Protein AF-K2SAK8-F1 (afdb_monomer_lite)

Secondary structure (DSSP, 8-state):
----TTSPPPPPHHHHHHHHHHHHHHHHTTTS--EEEEE-GGGS-TT--S-EEETTEEEEEHHHHHHHHHHHHHHHHHHTT--SHHHHHHHHHHHHHHHHH-TT-HHHHHHHHHHHHHHHSTT--TT-SS-----GGGGG-PPP--GGG--------

Sequence (157 aa):
MATTKWGPRPLDPKHQLAYAVLNKFFTRHQEDVVEIEVLPPALAPPDGSVTLEDGLCIGVPKRVLAAAFVAACSIFFENRDEPNESSVLAALDATRVILLFDPEHLTAANFRRLQLEEVKFPGQHPYLSSTSTIQISDIVELPKLDHKRFRSVVLHR

Organism: Macrophomina phaseolina (strain MS6) (NCBI:txid1126212)

pLDDT: mean 80.02, std 23.85, range [31.33, 98.62]

Radius of gyration: 20.81 Å; chains: 1; bounding box: 38×68×58 Å

Structure (mmCIF, N/CA/C/O backbone):
data_AF-K2SAK8-F1
#
_entry.id   AF-K2SAK8-F1
#
loop_
_atom_site.group_PDB
_atom_site.id
_atom_site.type_symbol
_atom_site.label_atom_id
_atom_site.label_alt_id
_atom_site.label_comp_id
_atom_site.label_asym_id
_atom_site.label_entity_id
_atom_site.label_seq_id
_atom_site.pdbx_PDB_ins_code
_atom_site.Cartn_x
_atom_site.Cartn_y
_atom_site.Cartn_z
_atom_site.occupancy
_atom_site.B_iso_or_equiv
_atom_site.auth_seq_id
_atom_site.auth_comp_id
_atom_site.auth_asym_id
_atom_site.auth_atom_id
_atom_site.pdbx_PDB_model_num
ATOM 1 N N . MET A 1 1 ? 0.646 35.222 4.116 1.00 40.31 1 MET A N 1
ATOM 2 C CA . MET A 1 1 ? 0.739 33.767 4.364 1.00 40.31 1 MET A CA 1
ATOM 3 C C . MET A 1 1 ? 2.150 33.341 3.995 1.00 40.31 1 MET A C 1
ATOM 5 O O . MET A 1 1 ? 2.548 33.560 2.860 1.00 40.31 1 MET A O 1
ATOM 9 N N . ALA A 1 2 ? 2.950 32.898 4.965 1.00 36.47 2 ALA A N 1
ATOM 10 C CA . ALA A 1 2 ? 4.371 32.625 4.762 1.00 36.47 2 ALA A CA 1
ATOM 11 C C . ALA A 1 2 ? 4.563 31.309 3.994 1.00 36.47 2 ALA A C 1
ATOM 13 O O . ALA A 1 2 ? 4.201 30.245 4.485 1.00 36.47 2 ALA A O 1
ATOM 14 N N . THR A 1 3 ? 5.135 31.379 2.793 1.00 40.94 3 THR A N 1
ATOM 15 C CA . THR A 1 3 ? 5.589 30.207 2.041 1.00 40.94 3 THR A CA 1
ATOM 16 C C . THR A 1 3 ? 6.941 29.780 2.599 1.00 40.94 3 THR A C 1
ATOM 18 O O . THR A 1 3 ? 7.992 30.287 2.198 1.00 40.94 3 THR A O 1
ATOM 21 N N . THR A 1 4 ? 6.946 28.882 3.577 1.00 47.31 4 THR A N 1
ATOM 22 C CA . THR A 1 4 ? 8.180 28.228 4.007 1.00 47.31 4 THR A CA 1
ATOM 23 C C . THR A 1 4 ? 8.756 27.477 2.805 1.00 47.31 4 THR A C 1
ATOM 25 O O . THR A 1 4 ? 8.066 26.673 2.187 1.00 47.31 4 THR A O 1
ATOM 28 N N . LYS A 1 5 ? 10.047 27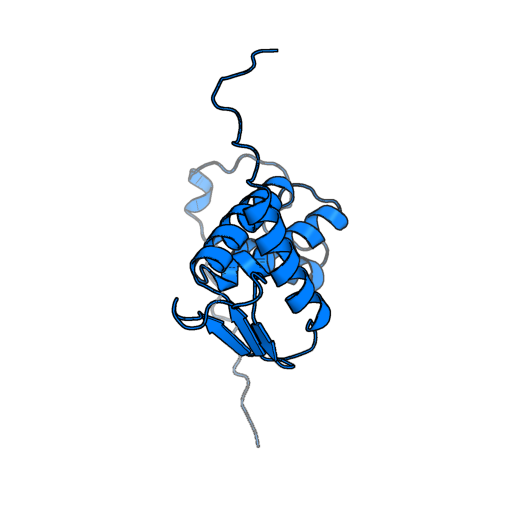.666 2.507 1.00 52.25 5 LYS A N 1
ATOM 29 C CA . LYS A 1 5 ? 10.837 26.874 1.531 1.00 52.25 5 LYS A CA 1
ATOM 30 C C . LYS A 1 5 ? 10.904 25.356 1.835 1.00 52.25 5 LYS A C 1
ATOM 32 O O . LYS A 1 5 ? 11.614 24.621 1.161 1.00 52.25 5 LYS A O 1
ATOM 37 N N . TRP A 1 6 ? 10.182 24.921 2.868 1.00 44.78 6 TRP A N 1
ATOM 38 C CA . TRP A 1 6 ? 10.088 23.580 3.439 1.00 44.78 6 TRP A CA 1
ATOM 39 C C . TRP A 1 6 ? 8.622 23.258 3.780 1.00 44.78 6 TRP A C 1
ATOM 41 O O . TRP A 1 6 ? 8.307 22.872 4.902 1.00 44.78 6 TRP A O 1
ATOM 51 N N . GLY A 1 7 ? 7.701 23.493 2.841 1.00 51.50 7 GLY A N 1
ATOM 52 C CA . GLY A 1 7 ? 6.393 22.833 2.884 1.00 51.50 7 GLY A CA 1
ATOM 53 C C . GLY A 1 7 ? 6.548 21.321 2.655 1.00 51.50 7 GLY A C 1
ATOM 54 O O . GLY A 1 7 ? 7.629 20.891 2.233 1.00 51.50 7 GLY A O 1
ATOM 55 N N . PRO A 1 8 ? 5.511 20.502 2.915 1.00 62.12 8 PRO A N 1
ATOM 56 C CA . PRO A 1 8 ? 5.530 19.096 2.523 1.00 62.12 8 PRO A CA 1
ATOM 57 C C . PRO A 1 8 ? 5.9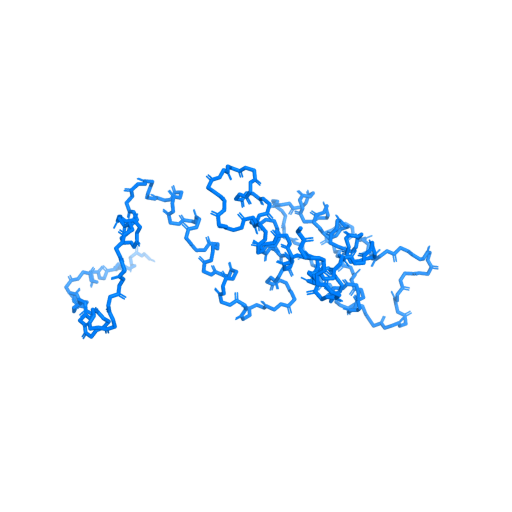37 19.009 1.051 1.00 62.12 8 PRO A C 1
ATOM 59 O O . PRO A 1 8 ? 5.366 19.689 0.194 1.00 62.12 8 PRO A O 1
ATOM 62 N N . ARG A 1 9 ? 7.011 18.260 0.773 1.00 65.75 9 ARG A N 1
ATOM 63 C CA . ARG A 1 9 ? 7.518 18.115 -0.591 1.00 65.75 9 ARG A CA 1
ATOM 64 C C . ARG A 1 9 ? 6.380 17.515 -1.422 1.00 65.75 9 ARG A C 1
ATOM 66 O O . ARG A 1 9 ? 5.896 16.454 -1.031 1.00 65.75 9 ARG A O 1
ATOM 73 N N . PRO A 1 10 ? 5.975 18.148 -2.538 1.00 72.00 10 PRO A N 1
ATOM 74 C CA . PRO A 1 10 ? 4.990 17.553 -3.427 1.00 72.00 10 PRO A CA 1
ATOM 75 C C . PRO A 1 10 ? 5.428 16.133 -3.777 1.00 72.00 10 PRO A C 1
ATOM 77 O O . PRO A 1 10 ? 6.605 15.919 -4.090 1.00 72.00 10 PRO A O 1
ATOM 80 N N . LEU A 1 11 ? 4.511 15.170 -3.679 1.00 81.50 11 LEU A N 1
ATOM 81 C CA . LEU A 1 11 ? 4.799 13.799 -4.080 1.00 81.50 11 LEU A CA 1
ATOM 82 C C . LEU A 1 11 ? 5.301 13.793 -5.524 1.00 81.50 11 LEU A C 1
ATOM 84 O O . LEU A 1 11 ? 4.691 14.399 -6.404 1.00 81.50 11 LEU A O 1
ATOM 88 N N . ASP A 1 12 ? 6.414 13.100 -5.760 1.00 90.88 12 ASP A N 1
ATOM 89 C CA . ASP A 1 12 ? 6.906 12.872 -7.115 1.00 90.88 12 ASP A CA 1
ATOM 90 C C . ASP A 1 12 ? 5.797 12.158 -7.920 1.00 90.88 12 ASP A C 1
ATOM 92 O O . ASP A 1 12 ? 5.244 11.166 -7.426 1.00 90.88 12 ASP A O 1
ATOM 96 N N . PRO A 1 13 ? 5.464 12.606 -9.146 1.00 93.75 13 PRO A N 1
ATOM 97 C CA . PRO A 1 13 ? 4.505 11.919 -10.011 1.00 93.75 13 PRO A CA 1
ATOM 98 C C . PRO A 1 13 ? 4.784 10.417 -10.169 1.00 93.75 13 PRO A C 1
ATOM 100 O O . PRO A 1 13 ? 3.858 9.620 -10.308 1.00 93.75 13 PRO A O 1
ATOM 103 N N . LYS A 1 14 ? 6.051 9.993 -10.085 1.00 92.88 14 LYS A N 1
ATOM 104 C CA . LYS A 1 14 ? 6.440 8.577 -10.109 1.00 92.88 14 LYS A CA 1
ATOM 105 C C . LYS A 1 14 ? 5.991 7.816 -8.865 1.00 92.88 14 LYS A C 1
ATOM 107 O O . LYS A 1 14 ? 5.644 6.645 -8.978 1.00 92.88 14 LYS A O 1
ATOM 112 N N . HIS A 1 15 ? 5.984 8.455 -7.694 1.00 96.00 15 HIS A N 1
ATOM 113 C CA . HIS A 1 15 ? 5.477 7.848 -6.460 1.00 96.00 15 HIS A CA 1
ATOM 114 C C . HIS A 1 15 ? 3.964 7.646 -6.551 1.00 96.00 15 HIS A C 1
ATOM 116 O O . HIS A 1 15 ? 3.464 6.571 -6.228 1.00 96.00 15 HIS A O 1
ATOM 122 N N . GLN A 1 16 ? 3.250 8.654 -7.061 1.00 95.81 16 GLN A N 1
ATOM 123 C CA . GLN A 1 16 ? 1.806 8.568 -7.287 1.00 95.81 16 GLN A CA 1
ATOM 124 C C . GLN A 1 16 ? 1.460 7.470 -8.295 1.00 95.81 16 GLN A C 1
ATOM 126 O O . GLN A 1 16 ? 0.565 6.669 -8.041 1.00 95.81 16 GLN A O 1
ATOM 131 N N . LEU A 1 17 ? 2.203 7.383 -9.404 1.00 96.62 17 LEU A N 1
ATOM 132 C CA . LEU A 1 17 ? 2.024 6.326 -10.395 1.00 96.62 17 LEU A CA 1
ATOM 133 C C . LEU A 1 17 ? 2.278 4.936 -9.796 1.00 96.62 17 LEU A C 1
ATOM 135 O O . LEU A 1 17 ? 1.472 4.032 -10.002 1.00 96.62 17 LEU A O 1
ATOM 139 N N . ALA A 1 18 ? 3.363 4.770 -9.034 1.00 96.81 18 ALA A N 1
ATOM 140 C CA . ALA A 1 18 ? 3.688 3.507 -8.374 1.00 96.81 18 ALA A CA 1
ATOM 141 C C . ALA A 1 18 ? 2.570 3.052 -7.426 1.00 96.81 18 ALA A C 1
ATOM 143 O O . ALA A 1 18 ? 2.135 1.904 -7.489 1.00 96.81 18 ALA A O 1
ATOM 144 N N . TYR A 1 19 ? 2.059 3.967 -6.599 1.00 98.19 19 TYR A N 1
ATOM 145 C CA . TYR A 1 19 ? 0.914 3.697 -5.735 1.00 98.19 19 TYR A CA 1
ATOM 146 C C . TYR A 1 19 ? -0.341 3.333 -6.532 1.00 98.19 19 TYR A C 1
ATOM 148 O O . TYR A 1 19 ? -0.977 2.325 -6.240 1.00 98.19 19 TYR A O 1
ATOM 156 N N . ALA A 1 20 ? -0.684 4.122 -7.553 1.00 97.88 20 ALA A N 1
ATOM 157 C CA . ALA A 1 20 ? -1.897 3.921 -8.337 1.00 97.88 20 ALA A CA 1
ATOM 158 C C . ALA A 1 20 ? -1.914 2.557 -9.040 1.00 97.88 20 ALA A C 1
ATOM 160 O O . ALA A 1 20 ? -2.954 1.901 -9.066 1.00 97.88 20 ALA A O 1
ATOM 161 N N . VAL A 1 21 ? -0.772 2.110 -9.572 1.00 97.12 21 VAL A N 1
ATOM 162 C CA . VAL A 1 21 ? -0.637 0.789 -10.204 1.00 97.12 21 VAL A CA 1
ATOM 163 C C . VAL A 1 21 ? -0.875 -0.330 -9.189 1.00 97.12 21 VAL A C 1
ATOM 165 O O . VAL A 1 21 ? -1.720 -1.191 -9.431 1.00 97.12 21 VAL A O 1
ATOM 168 N N . LEU A 1 22 ? -0.210 -0.288 -8.029 1.00 97.75 22 LEU A N 1
ATOM 169 C CA . LEU A 1 22 ? -0.387 -1.314 -6.995 1.00 97.75 22 LEU A CA 1
ATOM 170 C C . LEU A 1 22 ? -1.803 -1.318 -6.416 1.00 97.75 22 LEU A C 1
ATOM 172 O O . LEU A 1 22 ? -2.413 -2.378 -6.305 1.00 97.75 22 LEU A O 1
ATOM 176 N N . ASN A 1 23 ? -2.360 -0.147 -6.092 1.00 97.88 23 ASN A N 1
ATOM 177 C CA . ASN A 1 23 ? -3.715 -0.073 -5.549 1.00 97.88 23 ASN A CA 1
ATOM 178 C C . ASN A 1 23 ? -4.745 -0.578 -6.565 1.00 97.88 23 ASN A C 1
ATOM 180 O O . ASN A 1 23 ? -5.666 -1.298 -6.200 1.00 97.88 23 ASN A O 1
ATOM 184 N N . LYS A 1 24 ? -4.564 -0.274 -7.858 1.00 97.75 24 LYS A N 1
ATOM 185 C CA . LYS A 1 24 ? -5.423 -0.807 -8.921 1.00 97.75 24 LYS A CA 1
ATOM 186 C C . LYS A 1 24 ? -5.372 -2.334 -8.980 1.00 97.75 24 LYS A C 1
ATOM 188 O O . LYS A 1 24 ? -6.428 -2.949 -9.118 1.00 97.75 24 LYS A O 1
ATOM 193 N N . PHE A 1 25 ? -4.185 -2.934 -8.875 1.00 97.75 25 PHE A N 1
ATOM 194 C CA . PHE A 1 25 ? -4.039 -4.390 -8.833 1.00 97.75 25 PHE A CA 1
ATOM 195 C C . PHE A 1 25 ? -4.747 -4.985 -7.607 1.00 97.75 25 PHE A C 1
ATOM 197 O O . PHE A 1 25 ? -5.604 -5.851 -7.763 1.00 97.75 25 PHE A O 1
ATOM 204 N N . PHE A 1 26 ? -4.483 -4.471 -6.402 1.00 97.25 26 PHE A N 1
ATOM 205 C CA . PHE A 1 26 ? -5.103 -4.990 -5.176 1.00 97.25 26 PHE A CA 1
ATOM 206 C C . PHE A 1 26 ? -6.618 -4.794 -5.130 1.00 97.25 26 PHE A C 1
ATOM 208 O O . PHE A 1 26 ? -7.324 -5.660 -4.630 1.00 97.25 26 PHE A O 1
ATOM 215 N N . THR A 1 27 ? -7.136 -3.696 -5.677 1.00 97.12 27 THR A N 1
ATOM 216 C CA . THR A 1 27 ? -8.584 -3.476 -5.778 1.00 97.12 27 THR A CA 1
ATOM 217 C C . THR A 1 27 ? -9.231 -4.432 -6.775 1.00 97.12 27 THR A C 1
ATOM 219 O O . THR A 1 27 ? -10.312 -4.946 -6.508 1.00 97.12 27 THR A O 1
ATOM 222 N N . ARG A 1 28 ? -8.569 -4.721 -7.905 1.00 97.19 28 ARG A N 1
ATOM 223 C CA . ARG A 1 28 ? -9.054 -5.719 -8.872 1.00 97.19 28 ARG A CA 1
ATOM 224 C C . ARG A 1 28 ? -9.160 -7.114 -8.245 1.00 97.19 28 ARG A C 1
ATOM 226 O O . ARG A 1 28 ? -10.087 -7.839 -8.575 1.00 97.19 28 ARG A O 1
ATOM 233 N N . HIS A 1 29 ? -8.235 -7.442 -7.346 1.00 96.69 29 HIS A N 1
ATOM 234 C CA . HIS A 1 29 ? -8.086 -8.754 -6.715 1.00 96.69 29 HIS A CA 1
ATOM 235 C C . HIS A 1 29 ? -8.470 -8.755 -5.230 1.00 96.69 29 HIS A C 1
ATOM 237 O O . HIS A 1 29 ? -7.918 -9.515 -4.440 1.00 96.69 29 HIS A O 1
ATOM 243 N N . GLN A 1 30 ? -9.402 -7.889 -4.818 1.00 95.56 30 GLN A N 1
ATOM 244 C CA . GLN A 1 30 ? -9.720 -7.701 -3.396 1.00 95.56 30 GLN A CA 1
ATOM 245 C C . GLN A 1 30 ? -10.311 -8.953 -2.716 1.00 95.56 30 GLN A C 1
ATOM 247 O O . GLN A 1 30 ? -10.295 -9.044 -1.489 1.00 95.56 30 GLN A O 1
ATOM 252 N N . GLU A 1 31 ? -10.854 -9.884 -3.506 1.00 96.88 31 GLU A N 1
ATOM 253 C CA . GLU A 1 31 ? -11.457 -11.144 -3.048 1.00 96.88 31 GLU A CA 1
ATOM 254 C C . GLU A 1 31 ? -10.565 -12.364 -3.341 1.00 96.88 31 GLU A C 1
ATOM 256 O O . GLU A 1 31 ? -10.927 -13.488 -2.995 1.00 96.88 31 GLU A O 1
ATOM 261 N N . ASP A 1 32 ? -9.388 -12.148 -3.939 1.00 96.75 32 ASP A N 1
ATOM 262 C CA . ASP A 1 32 ? -8.455 -13.199 -4.336 1.00 96.75 32 ASP A CA 1
ATOM 263 C C . ASP A 1 32 ? -7.250 -13.277 -3.383 1.00 96.75 32 ASP A C 1
ATOM 265 O O . ASP A 1 32 ? -6.855 -12.303 -2.737 1.00 96.75 32 ASP A O 1
ATOM 269 N N . VAL A 1 33 ? -6.602 -14.445 -3.339 1.00 96.50 33 VAL A N 1
ATOM 270 C CA . VAL A 1 33 ? -5.261 -14.583 -2.754 1.00 96.50 33 VAL A CA 1
ATOM 271 C C . VAL A 1 33 ? -4.238 -14.340 -3.859 1.00 96.50 33 VAL A C 1
ATOM 273 O O . VAL A 1 33 ? -4.149 -15.126 -4.800 1.00 96.50 33 VAL A O 1
ATOM 276 N N . VAL A 1 34 ? -3.473 -13.255 -3.738 1.00 97.25 34 VAL A N 1
ATOM 277 C CA . VAL A 1 34 ? -2.440 -12.864 -4.709 1.00 97.25 34 VAL A CA 1
ATOM 278 C C . VAL A 1 34 ? -1.045 -13.276 -4.249 1.00 97.25 34 VAL A C 1
ATOM 280 O O . VAL A 1 34 ? -0.753 -13.292 -3.051 1.00 97.25 34 VAL A O 1
ATOM 283 N N . GLU A 1 35 ? -0.163 -13.555 -5.204 1.00 97.75 35 GLU A N 1
ATOM 284 C CA . GLU A 1 35 ? 1.263 -13.772 -4.958 1.00 97.75 35 GLU A CA 1
ATOM 285 C C . GLU A 1 35 ? 2.041 -12.501 -5.307 1.00 97.75 35 GLU A C 1
ATOM 287 O O . GLU A 1 35 ? 1.809 -11.875 -6.342 1.00 97.75 35 GLU A O 1
ATOM 292 N N . ILE A 1 36 ? 2.952 -12.090 -4.425 1.00 96.75 36 ILE A N 1
ATOM 293 C CA . ILE A 1 36 ? 3.716 -10.852 -4.584 1.00 96.75 36 ILE A CA 1
ATOM 294 C C . ILE A 1 36 ? 5.200 -11.193 -4.564 1.00 96.75 36 ILE A C 1
ATOM 296 O O . ILE A 1 36 ? 5.712 -11.698 -3.565 1.00 96.75 36 ILE A O 1
ATOM 300 N N . GLU A 1 37 ? 5.902 -10.856 -5.642 1.00 96.56 37 GLU A N 1
ATOM 301 C CA . GLU A 1 37 ? 7.342 -11.059 -5.769 1.00 96.56 37 GLU A CA 1
ATOM 302 C C . GLU A 1 37 ? 8.072 -9.716 -5.874 1.00 96.56 37 GLU A C 1
ATOM 304 O O . GLU A 1 37 ? 7.731 -8.844 -6.677 1.00 96.56 37 GLU A O 1
ATOM 309 N N . VAL A 1 38 ? 9.130 -9.542 -5.078 1.00 96.06 38 VAL A N 1
ATOM 310 C CA . VAL A 1 38 ? 10.035 -8.400 -5.241 1.00 96.06 38 VAL A CA 1
ATOM 311 C C . VAL A 1 38 ? 11.053 -8.730 -6.323 1.00 96.06 38 VAL A C 1
ATOM 313 O O . VAL A 1 38 ? 11.973 -9.517 -6.106 1.00 96.06 38 VAL A O 1
ATOM 316 N N . LEU A 1 39 ? 10.922 -8.080 -7.478 1.00 95.19 39 LEU A N 1
ATOM 317 C CA . LEU A 1 39 ? 11.746 -8.393 -8.640 1.00 95.19 39 LEU A CA 1
ATOM 318 C C . LEU A 1 39 ? 13.208 -7.954 -8.439 1.00 95.19 39 LEU A C 1
ATOM 320 O O . LEU A 1 39 ? 13.462 -6.800 -8.051 1.00 95.19 39 LEU A O 1
ATOM 324 N N . PRO A 1 40 ? 14.191 -8.814 -8.770 1.00 93.06 40 PRO A N 1
ATOM 325 C CA . PRO A 1 40 ? 15.578 -8.393 -8.884 1.00 93.06 40 PRO A CA 1
ATOM 326 C C . PRO A 1 40 ? 15.738 -7.400 -10.051 1.00 93.06 40 PRO A C 1
ATOM 328 O O . PRO A 1 40 ? 14.965 -7.439 -11.008 1.00 93.06 40 PRO A O 1
ATOM 331 N N . PRO A 1 41 ? 16.771 -6.533 -10.048 1.00 87.38 41 PRO A N 1
ATOM 332 C CA . PRO A 1 41 ? 16.960 -5.529 -11.101 1.00 87.38 41 PRO A CA 1
ATOM 333 C C . PRO A 1 41 ? 17.012 -6.091 -12.530 1.00 87.38 41 PRO A C 1
ATOM 335 O O . PRO A 1 41 ? 16.592 -5.412 -13.460 1.00 87.38 41 PRO A O 1
ATOM 338 N N . ALA A 1 42 ? 17.502 -7.324 -12.699 1.00 88.62 42 ALA A N 1
ATOM 339 C CA . ALA A 1 42 ? 17.588 -8.002 -13.994 1.00 88.62 42 ALA A CA 1
ATOM 340 C C . ALA A 1 42 ? 16.221 -8.403 -14.582 1.00 88.62 42 ALA A C 1
ATOM 342 O O . ALA A 1 42 ? 16.131 -8.628 -15.784 1.00 88.62 42 ALA A O 1
ATOM 343 N N . LEU A 1 43 ? 15.176 -8.478 -13.750 1.00 87.44 43 LEU A N 1
ATOM 344 C CA . LEU A 1 43 ? 13.800 -8.796 -14.147 1.00 87.44 43 LEU A CA 1
ATOM 345 C C . LEU A 1 43 ? 12.888 -7.562 -14.109 1.00 87.44 43 LEU A C 1
ATOM 347 O O . LEU A 1 43 ? 11.668 -7.691 -14.129 1.00 87.44 43 LEU A O 1
ATOM 351 N N . ALA A 1 44 ? 13.456 -6.353 -14.034 1.00 81.62 44 ALA A N 1
ATOM 352 C CA . ALA A 1 44 ? 12.654 -5.145 -14.165 1.00 81.62 44 ALA A CA 1
ATOM 353 C C . ALA A 1 44 ? 11.952 -5.125 -15.541 1.00 81.62 44 ALA A C 1
ATOM 355 O O . ALA A 1 44 ? 12.577 -5.519 -16.530 1.00 81.62 44 ALA A O 1
ATOM 356 N N . PRO A 1 45 ? 10.695 -4.650 -15.625 1.00 82.38 45 PRO A N 1
ATOM 357 C CA . PRO A 1 45 ? 9.942 -4.687 -16.870 1.00 82.38 45 PRO A CA 1
ATOM 358 C C . PRO A 1 45 ? 10.689 -4.008 -18.032 1.00 82.38 45 PRO A C 1
ATOM 360 O O . PRO A 1 45 ? 11.065 -2.834 -17.917 1.00 82.38 45 PRO A O 1
ATOM 363 N N . PRO A 1 46 ? 10.928 -4.717 -19.150 1.00 76.56 46 PRO A N 1
ATOM 364 C CA . PRO A 1 46 ? 11.712 -4.190 -20.267 1.00 76.56 46 PRO A CA 1
ATOM 365 C C . PRO A 1 46 ? 10.955 -3.134 -21.082 1.00 76.56 46 PRO A C 1
ATOM 367 O O . PRO A 1 46 ? 11.573 -2.320 -21.763 1.00 76.56 46 PRO A O 1
ATOM 370 N N . ASP A 1 47 ? 9.626 -3.119 -20.992 1.00 83.50 47 ASP A N 1
ATOM 371 C CA . ASP A 1 47 ? 8.725 -2.160 -21.639 1.00 83.50 47 ASP A CA 1
ATOM 372 C C . ASP A 1 47 ? 8.612 -0.823 -20.882 1.00 83.50 47 ASP A C 1
ATOM 374 O O . ASP A 1 47 ? 7.917 0.093 -21.320 1.00 83.50 47 ASP A O 1
ATOM 378 N N . GLY A 1 48 ? 9.305 -0.696 -19.746 1.00 78.88 48 GLY A N 1
ATOM 379 C CA . GLY A 1 48 ? 9.225 0.475 -18.880 1.00 78.88 48 GLY A CA 1
ATOM 380 C C . GLY A 1 48 ? 7.955 0.525 -18.031 1.00 78.88 48 GLY A C 1
ATOM 381 O O . GLY A 1 48 ? 7.707 1.551 -17.390 1.00 78.88 48 GLY A O 1
ATOM 382 N N . SER A 1 49 ? 7.167 -0.554 -17.997 1.00 87.88 49 SER A N 1
ATOM 383 C CA . SER A 1 49 ? 6.048 -0.671 -17.070 1.00 87.88 49 SER A CA 1
ATOM 384 C C . SER A 1 49 ? 6.538 -0.718 -15.616 1.00 87.88 49 SER A C 1
ATOM 386 O O . SER A 1 49 ? 7.723 -0.884 -15.306 1.00 87.88 49 SER A O 1
ATOM 388 N N . VAL A 1 50 ? 5.616 -0.455 -14.695 1.00 92.81 50 VAL A N 1
ATOM 389 C CA . VAL A 1 50 ? 5.923 -0.292 -13.267 1.00 92.81 50 VAL A CA 1
ATOM 390 C C . VAL A 1 50 ? 5.988 -1.649 -12.555 1.00 92.81 50 VAL A C 1
ATOM 392 O O . VAL A 1 50 ? 6.728 -1.795 -11.580 1.00 92.81 50 VAL A O 1
ATOM 395 N N . THR A 1 51 ? 5.252 -2.638 -13.062 1.00 94.31 51 THR A N 1
ATOM 396 C CA . THR A 1 51 ? 5.056 -3.975 -12.488 1.00 94.31 51 THR A CA 1
ATOM 397 C C . THR A 1 51 ? 4.956 -5.017 -13.601 1.00 94.31 51 THR A C 1
ATOM 399 O O . THR A 1 51 ? 4.574 -4.687 -14.721 1.00 94.31 51 THR A O 1
ATOM 402 N N . LEU A 1 52 ? 5.282 -6.272 -13.290 1.00 95.06 52 LEU A N 1
ATOM 403 C CA . LEU A 1 52 ? 4.932 -7.428 -14.119 1.00 95.06 52 LEU A CA 1
ATOM 404 C C . LEU A 1 52 ? 3.689 -8.083 -13.517 1.00 95.06 52 LEU A C 1
ATOM 406 O O . LEU A 1 52 ? 3.697 -8.406 -12.334 1.00 95.06 52 LEU A O 1
ATOM 410 N N . GLU A 1 53 ? 2.633 -8.260 -14.304 1.00 94.06 53 GLU A N 1
ATOM 411 C CA . GLU A 1 53 ? 1.402 -8.934 -13.872 1.00 94.06 53 GLU A CA 1
ATOM 412 C C . GLU A 1 53 ? 1.240 -10.238 -14.668 1.00 94.06 53 GLU A C 1
ATOM 414 O O . GLU A 1 53 ? 1.285 -10.215 -15.899 1.00 94.06 53 GLU A O 1
ATOM 419 N N . ASP A 1 54 ? 1.034 -11.354 -13.967 1.00 92.81 54 ASP A N 1
ATOM 420 C CA . ASP A 1 54 ? 0.660 -12.651 -14.544 1.00 92.81 54 ASP A CA 1
ATOM 421 C C . ASP A 1 54 ? -0.475 -13.270 -13.717 1.00 92.81 54 ASP A C 1
ATOM 423 O O . ASP A 1 54 ? -0.262 -13.867 -12.661 1.00 92.81 54 ASP A O 1
ATOM 427 N N . GLY A 1 55 ? -1.718 -13.057 -14.158 1.00 93.94 55 GLY A N 1
ATOM 428 C CA . GLY A 1 55 ? -2.907 -13.506 -13.433 1.00 93.94 55 GLY A CA 1
ATOM 429 C C . GLY A 1 55 ? -2.989 -12.921 -12.017 1.00 93.94 55 GLY A C 1
ATOM 430 O O . GLY A 1 55 ? -3.190 -11.720 -11.855 1.00 93.94 55 GLY A O 1
ATOM 431 N N . LEU A 1 56 ? -2.861 -13.787 -11.003 1.00 96.81 56 LEU A N 1
ATOM 432 C CA . LEU A 1 56 ? -2.879 -13.430 -9.574 1.00 96.81 56 LEU A CA 1
ATOM 433 C C . LEU A 1 56 ? -1.486 -13.112 -9.007 1.00 96.81 56 LEU A C 1
ATOM 435 O O . LEU A 1 56 ? -1.364 -12.790 -7.825 1.00 96.81 56 LEU A O 1
ATOM 439 N N . CYS A 1 57 ? -0.442 -13.205 -9.828 1.00 96.88 57 CYS A N 1
ATOM 440 C CA . CYS A 1 57 ? 0.931 -12.934 -9.435 1.00 96.88 57 CYS A CA 1
ATOM 441 C C . CYS A 1 57 ? 1.337 -11.527 -9.884 1.00 96.88 57 CYS A C 1
ATOM 443 O O . CYS A 1 57 ? 1.127 -11.140 -11.038 1.00 96.88 57 CYS A O 1
ATOM 445 N N . ILE A 1 58 ? 1.959 -10.767 -8.982 1.00 96.62 58 ILE A N 1
ATOM 446 C CA . ILE A 1 58 ? 2.526 -9.455 -9.290 1.00 96.62 58 ILE A CA 1
ATOM 447 C C . ILE A 1 58 ? 3.999 -9.376 -8.895 1.00 96.62 58 ILE A C 1
ATOM 449 O O . ILE A 1 58 ? 4.380 -9.510 -7.732 1.00 96.62 58 ILE A O 1
ATOM 453 N N . GLY A 1 59 ? 4.834 -9.097 -9.888 1.00 96.81 59 GLY A N 1
ATOM 454 C CA . GLY A 1 59 ? 6.236 -8.760 -9.724 1.00 96.81 59 GLY A CA 1
ATOM 455 C C . GLY A 1 59 ? 6.423 -7.248 -9.603 1.00 96.81 59 GLY A C 1
ATOM 456 O O . GLY A 1 59 ? 6.087 -6.491 -10.517 1.00 96.81 59 GLY A O 1
ATOM 457 N N . VAL A 1 60 ? 7.014 -6.786 -8.500 1.00 96.88 60 VAL A N 1
ATOM 458 C CA . VAL A 1 60 ? 7.246 -5.360 -8.226 1.00 96.88 60 VAL A CA 1
ATOM 459 C C . VAL A 1 60 ? 8.734 -5.094 -7.975 1.00 96.88 60 VAL A C 1
ATOM 461 O O . VAL A 1 60 ? 9.311 -5.638 -7.032 1.00 96.88 60 VAL A O 1
ATOM 464 N N . PRO A 1 61 ? 9.400 -4.211 -8.742 1.00 96.00 61 PRO A N 1
ATOM 465 C CA . PRO A 1 61 ? 10.764 -3.800 -8.419 1.00 96.00 61 PRO A CA 1
ATOM 466 C C . PRO A 1 61 ? 10.832 -3.089 -7.057 1.00 96.00 61 PRO A C 1
ATOM 468 O O . PRO A 1 61 ? 10.027 -2.201 -6.777 1.00 96.00 61 PRO A O 1
ATOM 471 N N . LYS A 1 62 ? 11.855 -3.360 -6.232 1.00 95.19 62 LYS A N 1
ATOM 472 C CA . LYS A 1 62 ? 11.985 -2.752 -4.884 1.00 95.19 62 LYS A CA 1
ATOM 473 C C . LYS A 1 62 ? 11.882 -1.219 -4.874 1.00 95.19 62 LYS A C 1
ATOM 475 O O . LYS A 1 62 ? 11.271 -0.644 -3.978 1.00 95.19 62 LYS A O 1
ATOM 480 N N . ARG A 1 63 ? 12.455 -0.545 -5.881 1.00 94.12 63 ARG A N 1
ATOM 481 C CA . ARG A 1 63 ? 12.385 0.925 -6.024 1.00 94.12 63 ARG A CA 1
ATOM 482 C C . ARG A 1 63 ? 10.956 1.434 -6.232 1.00 94.12 63 ARG A C 1
ATOM 484 O O . ARG A 1 63 ? 10.620 2.509 -5.753 1.00 94.12 63 ARG A O 1
ATOM 491 N N . VAL A 1 64 ? 10.137 0.661 -6.944 1.00 95.75 64 VAL A N 1
ATOM 492 C CA . VAL A 1 64 ? 8.728 0.965 -7.198 1.00 95.75 64 VAL A CA 1
ATOM 493 C C . VAL A 1 64 ? 7.935 0.764 -5.919 1.00 95.75 64 VAL A C 1
ATOM 495 O O . VAL A 1 64 ? 7.171 1.646 -5.548 1.00 95.75 64 VAL A O 1
ATOM 498 N N . LEU A 1 65 ? 8.173 -0.340 -5.205 1.00 96.81 65 LEU A N 1
ATOM 499 C CA . LEU A 1 65 ? 7.502 -0.596 -3.933 1.00 96.81 65 LEU A CA 1
ATOM 500 C C . LEU A 1 65 ? 7.820 0.495 -2.895 1.00 96.81 65 LEU A C 1
ATOM 502 O O . LEU A 1 65 ? 6.914 1.007 -2.248 1.00 96.81 65 LEU A O 1
ATOM 506 N N . ALA A 1 66 ? 9.081 0.933 -2.803 1.00 97.12 66 ALA A N 1
ATOM 507 C CA . ALA A 1 66 ? 9.472 2.053 -1.943 1.00 97.12 66 ALA A CA 1
ATOM 508 C C . ALA A 1 66 ? 8.817 3.383 -2.368 1.00 97.12 66 ALA A C 1
ATOM 510 O O . ALA A 1 66 ? 8.356 4.146 -1.523 1.00 97.12 66 ALA A O 1
ATOM 511 N N . ALA A 1 67 ? 8.739 3.663 -3.673 1.00 96.50 67 ALA A N 1
ATOM 512 C CA . ALA A 1 67 ? 8.057 4.847 -4.196 1.00 96.50 67 ALA A CA 1
ATOM 513 C C . ALA A 1 67 ? 6.551 4.833 -3.873 1.00 9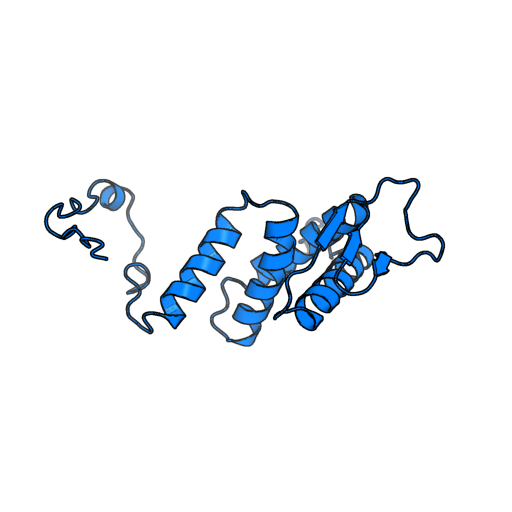6.50 67 ALA A C 1
ATOM 515 O O . ALA A 1 67 ? 5.999 5.845 -3.439 1.00 96.50 67 ALA A O 1
ATOM 516 N N . ALA A 1 68 ? 5.903 3.677 -4.036 1.00 97.94 68 ALA A N 1
ATOM 517 C CA . ALA A 1 68 ? 4.504 3.475 -3.690 1.00 97.94 68 ALA A CA 1
ATOM 518 C C . ALA A 1 68 ? 4.264 3.636 -2.183 1.00 97.94 68 ALA A C 1
ATOM 520 O O . ALA A 1 68 ? 3.292 4.279 -1.802 1.00 97.94 68 ALA A O 1
ATOM 521 N N . PHE A 1 69 ? 5.169 3.132 -1.336 1.00 98.12 69 PHE A N 1
ATOM 522 C CA . PHE A 1 69 ? 5.125 3.331 0.114 1.00 98.12 69 PHE A CA 1
ATOM 523 C C . PHE A 1 69 ? 5.139 4.818 0.492 1.00 98.12 69 PHE A C 1
ATOM 525 O O . PHE A 1 69 ? 4.309 5.250 1.286 1.00 98.12 69 PHE A O 1
ATOM 532 N N . VAL A 1 70 ? 6.014 5.632 -0.112 1.00 97.38 70 VAL A N 1
ATOM 533 C CA . VAL A 1 70 ? 6.056 7.081 0.171 1.00 97.38 70 VAL A CA 1
ATOM 534 C C . VAL A 1 70 ? 4.730 7.760 -0.185 1.00 97.38 70 VAL A C 1
ATOM 536 O O . VAL A 1 70 ? 4.221 8.557 0.603 1.00 97.38 70 VAL A O 1
ATOM 539 N N . ALA A 1 71 ? 4.155 7.443 -1.349 1.00 97.62 71 ALA A N 1
ATOM 540 C CA . ALA A 1 71 ? 2.851 7.977 -1.740 1.00 97.62 71 ALA A CA 1
ATOM 541 C C . ALA A 1 71 ? 1.720 7.485 -0.823 1.00 97.62 71 ALA A C 1
ATOM 543 O O . ALA A 1 71 ? 0.905 8.295 -0.385 1.00 97.62 71 ALA A O 1
ATOM 544 N N . ALA A 1 72 ? 1.708 6.196 -0.476 1.00 98.12 72 ALA A N 1
ATOM 545 C CA . ALA A 1 72 ? 0.726 5.613 0.430 1.00 98.12 72 ALA A CA 1
ATOM 546 C C . ALA A 1 72 ? 0.771 6.269 1.815 1.00 98.12 72 ALA A C 1
ATOM 548 O O . ALA A 1 72 ? -0.275 6.602 2.359 1.00 98.12 72 ALA A O 1
ATOM 549 N N . CYS A 1 73 ? 1.962 6.532 2.362 1.00 97.44 73 CYS A N 1
ATOM 550 C CA . CYS A 1 73 ? 2.109 7.265 3.617 1.00 97.44 73 CYS A CA 1
ATOM 551 C C . CYS A 1 73 ? 1.461 8.652 3.539 1.00 97.44 73 CYS A C 1
ATOM 553 O O . CYS A 1 73 ? 0.673 8.984 4.418 1.00 97.44 73 CYS A O 1
ATOM 555 N N . SER A 1 74 ? 1.727 9.437 2.489 1.00 96.38 74 SER A N 1
ATOM 556 C CA . SER A 1 74 ? 1.091 10.758 2.320 1.00 96.38 74 SER A CA 1
ATOM 557 C C . SER A 1 74 ? -0.432 10.646 2.325 1.00 96.38 74 SER A C 1
ATOM 559 O O . SER A 1 74 ? -1.086 11.294 3.133 1.00 96.38 74 SER A O 1
ATOM 561 N N . ILE A 1 75 ? -0.986 9.744 1.504 1.00 97.00 75 ILE A N 1
ATOM 562 C CA . ILE A 1 75 ? -2.436 9.527 1.398 1.00 97.00 75 ILE A CA 1
ATOM 563 C C . ILE A 1 75 ? -3.012 9.105 2.751 1.00 97.00 75 ILE A C 1
ATOM 565 O O . ILE A 1 75 ? -4.030 9.637 3.184 1.00 97.00 75 ILE A O 1
ATOM 569 N N . PHE A 1 76 ? -2.353 8.182 3.448 1.00 97.75 76 PHE A N 1
ATOM 570 C CA . PHE A 1 76 ? -2.781 7.724 4.763 1.00 97.75 76 PHE A CA 1
ATOM 571 C C . PHE A 1 76 ? -2.811 8.866 5.783 1.00 97.75 76 PHE A C 1
ATOM 573 O O . PHE A 1 76 ? -3.830 9.067 6.437 1.00 97.75 76 PHE A O 1
ATOM 580 N N . PHE A 1 77 ? -1.728 9.636 5.913 1.00 95.69 77 PHE A N 1
ATOM 581 C CA . PHE A 1 77 ? -1.656 10.731 6.883 1.00 95.69 77 PHE A CA 1
ATOM 582 C C . PHE A 1 77 ? -2.580 11.905 6.533 1.00 95.69 77 PHE A C 1
ATOM 584 O O . PHE A 1 77 ? -3.051 12.573 7.445 1.00 95.69 77 PHE A O 1
ATOM 591 N N . GLU A 1 78 ? -2.876 12.132 5.253 1.00 95.12 78 GLU A N 1
ATOM 592 C CA . GLU A 1 78 ? -3.842 13.144 4.805 1.00 95.12 78 GLU A CA 1
ATOM 593 C C . GLU A 1 78 ? -5.299 12.756 5.100 1.00 95.12 78 GLU A C 1
ATOM 595 O O . GLU A 1 78 ? -6.137 13.639 5.243 1.00 95.12 78 GLU A O 1
ATOM 600 N N . ASN A 1 79 ? -5.613 11.458 5.191 1.00 96.38 79 ASN A N 1
ATOM 601 C CA . ASN A 1 79 ? -6.998 10.979 5.262 1.00 96.38 79 ASN A CA 1
ATOM 602 C C . ASN A 1 79 ? -7.387 10.311 6.589 1.00 96.38 79 ASN A C 1
ATOM 604 O O . ASN A 1 79 ? -8.571 10.236 6.899 1.00 96.38 79 ASN A O 1
ATOM 608 N N . ARG A 1 80 ? -6.437 9.804 7.383 1.00 94.00 80 ARG A N 1
ATOM 609 C CA . ARG A 1 80 ? -6.735 8.976 8.573 1.00 94.00 80 ARG A CA 1
ATOM 610 C C . ARG A 1 80 ? -7.512 9.693 9.683 1.00 94.00 80 ARG A C 1
ATOM 612 O O . ARG A 1 80 ? -8.123 9.020 10.507 1.00 94.00 80 ARG A O 1
ATOM 619 N N . ASP A 1 81 ? -7.416 11.020 9.736 1.00 91.69 81 ASP A N 1
ATOM 620 C CA . ASP A 1 81 ? -8.004 11.852 10.791 1.00 91.69 81 ASP A CA 1
ATOM 621 C C . ASP A 1 81 ? -9.365 12.441 10.353 1.00 91.69 81 ASP A C 1
ATOM 623 O O . ASP A 1 81 ? -10.091 13.016 11.163 1.00 91.69 81 ASP A O 1
ATOM 627 N N . GLU A 1 82 ? -9.737 12.259 9.081 1.00 91.38 82 GLU A N 1
ATOM 628 C CA . GLU A 1 82 ? -10.984 12.746 8.495 1.00 91.38 82 GLU A CA 1
ATOM 629 C C . GLU A 1 82 ? -12.098 11.688 8.637 1.00 91.38 82 GLU A C 1
ATOM 631 O O . GLU A 1 82 ? -11.985 10.594 8.079 1.00 91.38 82 GLU A O 1
ATOM 636 N N . PRO A 1 83 ? -13.211 11.982 9.336 1.00 87.31 83 PRO A N 1
ATOM 637 C CA . PRO A 1 83 ? -14.224 10.981 9.692 1.00 87.31 83 PRO A CA 1
ATOM 638 C C . PRO A 1 83 ? -15.199 10.641 8.553 1.00 87.31 83 PRO A C 1
ATOM 640 O O . PRO A 1 83 ? -16.199 9.961 8.776 1.00 87.31 83 PRO A O 1
ATOM 643 N N . ASN A 1 84 ? -14.966 11.143 7.339 1.00 93.88 84 ASN A N 1
ATOM 644 C CA . ASN A 1 84 ? -15.838 10.869 6.203 1.00 93.88 84 ASN A CA 1
ATOM 645 C C . ASN A 1 84 ? -15.480 9.523 5.543 1.00 93.88 84 ASN A C 1
ATOM 647 O O . ASN A 1 84 ? -14.316 9.129 5.4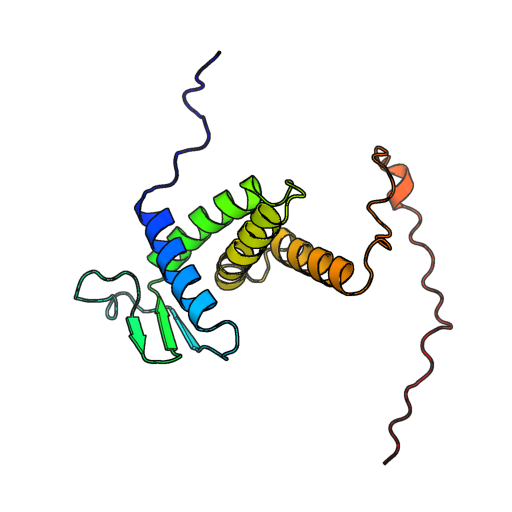92 1.00 93.88 84 ASN A O 1
ATOM 651 N N . GLU A 1 85 ? -16.486 8.834 5.002 1.00 93.56 85 GLU A N 1
ATOM 652 C CA . GLU A 1 85 ? -16.334 7.489 4.428 1.00 93.56 85 GLU A CA 1
ATOM 653 C C . GLU A 1 85 ? -15.265 7.429 3.326 1.00 93.56 85 GLU A C 1
ATOM 655 O O . GLU A 1 85 ? -14.447 6.513 3.305 1.00 93.56 85 GLU A O 1
ATOM 660 N N . SER A 1 86 ? -15.210 8.436 2.448 1.00 95.81 86 SER A N 1
ATOM 661 C CA . SER A 1 86 ? -14.227 8.481 1.360 1.00 95.81 86 SER A CA 1
ATOM 662 C C . SER A 1 86 ? -12.790 8.547 1.879 1.00 95.81 86 SER A C 1
ATOM 664 O O . SER A 1 86 ? -11.914 7.875 1.334 1.00 95.81 86 SER A O 1
ATOM 666 N N . SER A 1 87 ? -12.532 9.344 2.916 1.00 95.19 87 SER A N 1
ATOM 667 C CA . SER A 1 87 ? -11.215 9.447 3.545 1.00 95.19 87 SER A CA 1
ATOM 668 C C . SER A 1 87 ? -10.851 8.164 4.285 1.00 95.19 87 SER A C 1
ATOM 670 O O . SER A 1 87 ? -9.729 7.677 4.145 1.00 95.19 87 SER A O 1
ATOM 672 N N . VAL A 1 88 ? -11.802 7.543 4.987 1.00 95.94 88 VAL A N 1
ATOM 673 C CA . VAL A 1 88 ? -11.581 6.242 5.635 1.00 95.94 88 VAL A CA 1
ATOM 674 C C . VAL A 1 88 ? -11.208 5.171 4.607 1.00 95.94 88 VAL A C 1
ATOM 676 O O . VAL A 1 88 ? -10.234 4.445 4.811 1.00 95.94 88 VAL A O 1
ATOM 679 N N . LEU A 1 89 ? -11.921 5.097 3.479 1.00 96.31 89 LEU A N 1
ATOM 680 C CA . LEU A 1 89 ? -11.612 4.166 2.390 1.00 96.31 89 LEU A CA 1
ATOM 681 C C . LEU A 1 89 ? -10.238 4.447 1.771 1.00 96.31 89 LEU A C 1
ATOM 683 O O . LEU A 1 89 ? -9.449 3.519 1.601 1.00 96.31 89 LEU A O 1
ATOM 687 N N . ALA A 1 90 ? -9.904 5.714 1.511 1.00 97.38 90 ALA A N 1
ATOM 688 C CA . ALA A 1 90 ? -8.589 6.095 0.993 1.00 97.38 90 ALA A CA 1
ATOM 689 C C . ALA A 1 90 ? -7.452 5.717 1.960 1.00 97.38 90 ALA A C 1
ATOM 691 O O . ALA A 1 90 ? -6.414 5.206 1.535 1.00 97.38 90 ALA A O 1
ATOM 692 N N . ALA A 1 91 ? -7.653 5.916 3.265 1.00 97.81 91 ALA A N 1
ATOM 693 C CA . ALA A 1 91 ? -6.705 5.505 4.291 1.00 97.81 91 ALA A CA 1
ATOM 694 C C . ALA A 1 91 ? -6.583 3.972 4.369 1.00 97.81 91 ALA A C 1
ATOM 696 O O . ALA A 1 91 ? -5.467 3.456 4.451 1.00 97.81 91 ALA A O 1
ATOM 697 N N . LEU A 1 92 ? -7.694 3.229 4.293 1.00 97.69 92 LEU A N 1
ATOM 698 C CA . LEU A 1 92 ? -7.697 1.762 4.261 1.00 97.69 92 LEU A CA 1
ATOM 699 C C . LEU A 1 92 ? -6.953 1.209 3.039 1.00 97.69 92 LEU A C 1
ATOM 701 O O . LEU A 1 92 ? -6.144 0.292 3.200 1.00 97.69 92 LEU A O 1
ATOM 705 N N . ASP A 1 93 ? -7.168 1.775 1.856 1.00 98.00 93 ASP A N 1
ATOM 706 C CA . ASP A 1 93 ? -6.436 1.419 0.638 1.00 98.00 93 ASP A CA 1
ATOM 707 C C . ASP A 1 93 ? -4.940 1.703 0.790 1.00 98.00 93 ASP A C 1
ATOM 709 O O . ASP A 1 93 ? -4.108 0.821 0.560 1.00 98.00 93 ASP A O 1
ATOM 713 N N . ALA A 1 94 ? -4.585 2.887 1.295 1.00 98.38 94 ALA A N 1
ATOM 714 C CA . ALA A 1 94 ? -3.198 3.244 1.561 1.00 98.38 94 ALA A CA 1
ATOM 715 C C . ALA A 1 94 ? -2.522 2.264 2.534 1.00 98.38 94 ALA A C 1
ATOM 717 O O . ALA A 1 94 ? -1.377 1.859 2.310 1.00 98.38 94 ALA A O 1
ATOM 718 N N . THR A 1 95 ? -3.236 1.797 3.569 1.00 98.50 95 THR A N 1
ATOM 719 C CA . THR A 1 95 ? -2.677 0.808 4.505 1.00 98.50 95 THR A CA 1
ATOM 720 C C . THR A 1 95 ? -2.313 -0.524 3.846 1.00 98.50 95 THR A C 1
ATOM 722 O O . THR A 1 95 ? -1.413 -1.190 4.351 1.00 98.50 95 THR A O 1
ATOM 725 N N . ARG A 1 96 ? -2.938 -0.915 2.720 1.00 97.19 96 ARG A N 1
ATOM 726 C CA . ARG A 1 96 ? -2.569 -2.144 1.986 1.00 97.19 96 ARG A CA 1
ATOM 727 C C . ARG A 1 96 ? -1.125 -2.066 1.492 1.00 97.19 96 ARG A C 1
ATOM 729 O O . ARG A 1 96 ? -0.349 -2.991 1.704 1.00 97.19 96 ARG A O 1
ATOM 736 N N . VAL A 1 97 ? -0.752 -0.937 0.889 1.00 98.12 97 VAL A N 1
ATOM 737 C CA . VAL A 1 97 ? 0.602 -0.704 0.359 1.00 98.12 97 VAL A CA 1
ATOM 738 C C . VAL A 1 97 ? 1.608 -0.456 1.485 1.00 98.12 97 VAL A C 1
ATOM 740 O O . VAL A 1 97 ? 2.728 -0.959 1.416 1.00 98.12 97 VAL A O 1
ATOM 743 N N . ILE A 1 98 ? 1.214 0.272 2.537 1.00 98.62 98 ILE A N 1
ATOM 744 C CA . ILE A 1 98 ? 2.073 0.504 3.710 1.00 98.62 98 ILE A CA 1
ATOM 745 C C . ILE A 1 98 ? 2.477 -0.826 4.345 1.00 98.62 98 ILE A C 1
ATOM 747 O O . ILE A 1 98 ? 3.665 -1.075 4.513 1.00 98.62 98 ILE A O 1
ATOM 751 N N . LEU A 1 99 ? 1.504 -1.691 4.642 1.00 98.12 99 LEU A N 1
ATOM 752 C CA . LEU A 1 99 ? 1.751 -2.963 5.326 1.00 98.12 99 LEU A CA 1
ATOM 753 C C . LEU A 1 99 ? 2.425 -4.008 4.435 1.00 98.12 99 LEU A C 1
ATOM 755 O O . LEU A 1 99 ? 3.075 -4.911 4.951 1.00 98.12 99 LEU A O 1
ATOM 759 N N . LEU A 1 100 ? 2.303 -3.881 3.110 1.00 97.12 100 LEU A N 1
ATOM 760 C CA . LEU A 1 100 ? 3.081 -4.692 2.178 1.00 97.12 100 LEU A CA 1
ATOM 761 C C . LEU A 1 100 ? 4.577 -4.357 2.240 1.00 97.12 100 LEU A C 1
ATOM 763 O O . LEU A 1 100 ? 5.413 -5.251 2.143 1.00 97.12 100 LEU A O 1
ATOM 767 N N . PHE A 1 101 ? 4.922 -3.074 2.365 1.00 98.00 101 PHE A N 1
ATOM 768 C CA . PHE A 1 101 ? 6.318 -2.643 2.453 1.00 98.00 101 PHE A CA 1
ATOM 769 C C . PHE A 1 101 ? 6.895 -2.811 3.864 1.00 98.00 101 PHE A C 1
ATOM 771 O O . PHE A 1 101 ? 8.044 -3.223 4.006 1.00 98.00 101 PHE A O 1
ATOM 778 N N . ASP A 1 102 ? 6.104 -2.489 4.888 1.00 97.62 102 ASP A N 1
ATOM 779 C CA . ASP A 1 102 ? 6.481 -2.531 6.298 1.00 97.62 102 ASP A CA 1
ATOM 780 C C . ASP A 1 102 ? 5.338 -3.129 7.146 1.00 97.62 102 ASP A C 1
ATOM 782 O O . ASP A 1 102 ? 4.434 -2.405 7.586 1.00 97.62 102 ASP A O 1
ATOM 786 N N . PRO A 1 103 ? 5.347 -4.452 7.393 1.00 96.12 103 PRO A N 1
ATOM 787 C CA . PRO A 1 103 ? 4.322 -5.102 8.207 1.00 96.12 103 PRO A CA 1
ATOM 788 C C . PRO A 1 103 ? 4.388 -4.702 9.692 1.00 96.12 103 PRO A C 1
ATOM 790 O O . PRO A 1 103 ? 3.420 -4.924 10.419 1.00 96.12 103 PRO A O 1
ATOM 793 N N . GLU A 1 104 ? 5.486 -4.088 10.150 1.00 95.94 104 GLU A N 1
ATOM 794 C CA . GLU A 1 104 ? 5.660 -3.605 11.526 1.00 95.94 104 GLU A CA 1
ATOM 795 C C . GLU A 1 104 ? 5.165 -2.161 11.713 1.00 95.94 104 GLU A C 1
ATOM 797 O O . GLU A 1 104 ? 5.277 -1.593 12.802 1.00 95.94 104 GLU A O 1
ATOM 802 N N . HIS A 1 105 ? 4.546 -1.565 10.687 1.00 97.44 105 HIS A N 1
ATOM 803 C CA . HIS A 1 105 ? 4.001 -0.213 10.743 1.00 97.44 105 HIS A CA 1
ATOM 804 C C . HIS A 1 105 ? 2.747 -0.125 11.641 1.00 97.44 105 HIS A C 1
ATOM 806 O O . HIS A 1 105 ? 1.597 -0.065 11.178 1.00 97.44 105 HIS A O 1
ATOM 812 N N . LEU A 1 106 ? 2.967 -0.072 12.960 1.00 97.75 106 LEU A N 1
ATOM 813 C CA . LEU A 1 106 ? 1.936 -0.160 14.004 1.00 97.75 106 LEU A CA 1
ATOM 814 C C . LEU A 1 106 ? 0.798 0.845 13.829 1.00 97.75 106 LEU A C 1
ATOM 816 O O . LEU A 1 106 ? -0.351 0.518 14.102 1.00 97.75 106 LEU A O 1
ATOM 820 N N . THR A 1 107 ? 1.075 2.058 13.351 1.00 97.75 107 THR A N 1
ATOM 821 C CA . THR A 1 107 ? 0.032 3.071 13.128 1.00 97.75 107 THR A CA 1
ATOM 822 C C . THR A 1 107 ? -0.973 2.638 12.058 1.00 97.75 107 THR A C 1
ATOM 824 O O . THR A 1 107 ? -2.170 2.855 12.224 1.00 97.75 107 THR A O 1
ATOM 827 N N . ALA A 1 108 ? -0.512 1.986 10.987 1.00 98.06 108 ALA A N 1
ATOM 828 C CA . ALA A 1 108 ? -1.383 1.512 9.911 1.00 98.06 108 ALA A CA 1
ATOM 829 C C . ALA A 1 108 ? -2.138 0.245 10.337 1.00 98.06 108 ALA A C 1
ATOM 831 O O . ALA A 1 108 ? -3.344 0.135 10.113 1.00 98.06 108 ALA A O 1
ATOM 832 N N . ALA A 1 109 ? -1.456 -0.679 11.020 1.00 98.12 109 ALA A N 1
ATOM 833 C CA . ALA A 1 109 ? -2.081 -1.874 11.581 1.00 98.12 109 ALA A CA 1
ATOM 834 C C . ALA A 1 109 ? -3.167 -1.520 12.616 1.00 98.12 109 ALA A C 1
ATOM 836 O O . ALA A 1 109 ? -4.286 -2.032 12.539 1.00 98.12 109 ALA A O 1
ATOM 837 N N . ASN A 1 110 ? -2.876 -0.593 13.534 1.00 97.19 110 ASN A N 1
ATOM 838 C CA . ASN A 1 110 ? -3.838 -0.109 14.523 1.00 97.19 110 ASN A CA 1
ATOM 839 C C . ASN A 1 110 ? -5.011 0.609 13.859 1.00 97.19 110 ASN A C 1
ATOM 841 O O . ASN A 1 110 ? -6.145 0.346 14.237 1.00 97.19 110 ASN A O 1
ATOM 845 N N . PHE A 1 111 ? -4.774 1.444 12.842 1.00 97.25 111 PHE A N 1
ATOM 846 C CA . PHE A 1 111 ? -5.864 2.065 12.088 1.00 97.25 111 PHE A CA 1
ATOM 847 C C . PHE A 1 111 ? -6.828 1.009 11.535 1.00 97.25 111 PHE A C 1
ATOM 849 O O . PHE A 1 111 ? -8.024 1.072 11.804 1.00 97.25 111 PHE A O 1
ATOM 856 N N . ARG A 1 112 ? -6.315 -0.029 10.857 1.00 96.81 112 ARG A N 1
ATOM 857 C CA . ARG A 1 112 ? -7.146 -1.137 10.352 1.00 96.81 112 ARG A CA 1
ATOM 858 C C . ARG A 1 112 ? -7.884 -1.874 11.467 1.00 96.81 112 ARG A C 1
ATOM 860 O O . ARG A 1 112 ? -9.045 -2.228 11.289 1.00 96.81 112 ARG A O 1
ATOM 867 N N . ARG A 1 113 ? -7.231 -2.103 12.611 1.00 95.81 113 ARG A N 1
ATOM 868 C CA . ARG A 1 113 ? -7.864 -2.720 13.784 1.00 95.81 113 ARG A CA 1
ATOM 869 C C . ARG A 1 113 ? -9.060 -1.893 14.265 1.00 95.81 113 ARG A C 1
ATOM 871 O O . ARG A 1 113 ? -10.119 -2.473 14.470 1.00 95.81 113 ARG A O 1
ATOM 878 N N . LEU A 1 114 ? -8.906 -0.577 14.408 1.00 94.19 114 LEU A N 1
ATOM 879 C CA . LEU A 1 114 ? -9.983 0.317 14.850 1.00 94.19 114 LEU A CA 1
ATOM 880 C C . LEU A 1 114 ? -11.158 0.302 13.861 1.00 94.19 114 LEU A C 1
ATOM 882 O O . LEU A 1 114 ? -12.304 0.192 14.282 1.00 94.19 114 LEU A O 1
ATOM 886 N N . GLN A 1 115 ? -10.883 0.292 12.551 1.00 94.50 115 GLN A N 1
ATOM 887 C CA . GLN A 1 115 ? -11.941 0.168 11.537 1.00 94.50 115 GLN A CA 1
ATOM 888 C C . GLN A 1 115 ? -12.700 -1.168 11.641 1.00 94.50 115 GLN A C 1
ATOM 890 O O . GLN A 1 115 ? -13.919 -1.209 11.502 1.00 94.50 115 GLN A O 1
ATOM 895 N N . LEU A 1 116 ? -12.006 -2.274 11.931 1.00 93.19 116 LEU A N 1
ATOM 896 C CA . LEU A 1 116 ? -12.659 -3.568 12.166 1.00 93.19 116 LEU A CA 1
ATOM 897 C C . LEU A 1 116 ? -13.495 -3.584 13.452 1.00 93.19 116 LEU A C 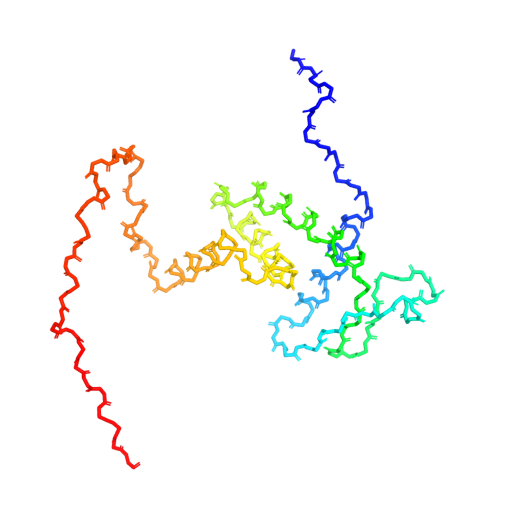1
ATOM 899 O O . LEU A 1 116 ? -14.512 -4.275 13.501 1.00 93.19 116 LEU A O 1
ATOM 903 N N . GLU A 1 117 ? -13.056 -2.885 14.499 1.00 92.06 117 GLU A N 1
ATOM 904 C CA . GLU A 1 117 ? -13.817 -2.745 15.744 1.00 92.06 117 GLU A CA 1
ATOM 905 C C . GLU A 1 117 ? -15.100 -1.941 15.515 1.00 92.06 117 GLU A C 1
ATOM 907 O O . GLU A 1 117 ? -16.153 -2.396 15.953 1.00 92.06 117 GLU A O 1
ATOM 912 N N . GLU A 1 118 ? -15.047 -0.845 14.754 1.00 89.19 118 GLU A N 1
ATOM 913 C CA . GLU A 1 118 ? -16.231 -0.042 14.413 1.00 89.19 118 GLU A CA 1
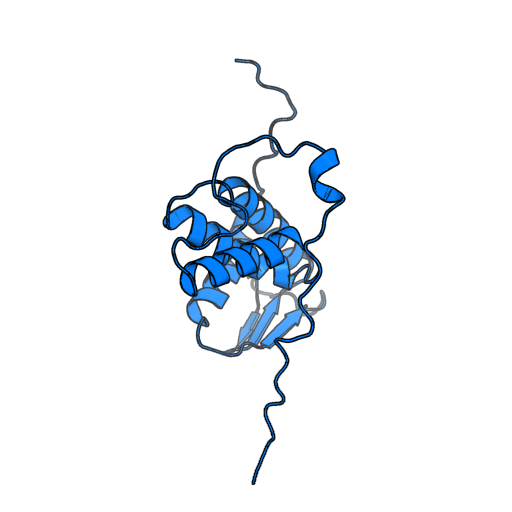ATOM 914 C C . GLU A 1 118 ? -17.271 -0.854 13.625 1.00 89.19 118 GLU A C 1
ATOM 916 O O . GLU A 1 118 ? -18.461 -0.808 13.925 1.00 89.19 118 GLU A O 1
ATOM 921 N N . VAL A 1 119 ? -16.834 -1.685 12.671 1.00 88.81 119 VAL A N 1
ATOM 922 C CA . VAL A 1 119 ? -17.742 -2.569 11.915 1.00 88.81 119 VAL A CA 1
ATOM 923 C C . VAL A 1 119 ? -18.366 -3.651 12.806 1.00 88.81 119 VAL A C 1
ATOM 925 O O . VAL A 1 119 ? -19.522 -4.026 12.612 1.00 88.81 119 VAL A O 1
ATOM 928 N N . LYS A 1 120 ? -17.617 -4.184 13.781 1.00 87.25 120 LYS A N 1
ATOM 929 C CA . LYS A 1 120 ? -18.104 -5.242 14.687 1.00 87.25 120 LYS A CA 1
ATOM 930 C C . LYS A 1 120 ? -18.994 -4.707 15.807 1.00 87.25 120 LYS A C 1
ATOM 932 O O . LYS A 1 120 ? -19.907 -5.411 16.237 1.00 87.25 120 LYS A O 1
ATOM 937 N N . PHE A 1 121 ? -18.700 -3.509 16.298 1.00 86.00 121 PHE A N 1
ATOM 938 C CA . PHE A 1 121 ? -19.316 -2.904 17.474 1.00 86.00 121 PHE A CA 1
ATOM 939 C C . PHE A 1 121 ? -19.600 -1.414 17.224 1.00 86.00 121 PHE A C 1
ATOM 941 O O . PHE A 1 121 ? -18.998 -0.556 17.880 1.00 86.00 121 PHE A O 1
ATOM 948 N N . PRO A 1 122 ? -20.514 -1.088 16.292 1.00 78.44 122 PRO A N 1
ATOM 949 C CA . PRO A 1 122 ? -20.783 0.296 15.921 1.00 78.44 122 PRO A CA 1
ATOM 950 C C . PRO A 1 122 ? -21.208 1.109 17.148 1.00 78.44 122 PRO A C 1
ATOM 952 O O . PRO A 1 122 ? -22.119 0.718 17.885 1.00 78.44 122 PRO A O 1
ATOM 955 N N . GLY A 1 123 ? -20.523 2.228 17.395 1.00 70.19 123 GLY A N 1
ATOM 956 C CA . GLY A 1 123 ? -20.816 3.123 18.520 1.00 70.19 123 GLY A CA 1
ATOM 957 C C . GLY A 1 123 ? -20.419 2.623 19.921 1.00 70.19 123 GLY A C 1
ATOM 958 O O . GLY A 1 123 ? -20.795 3.257 20.906 1.00 70.19 123 GLY A O 1
ATOM 959 N N . GLN A 1 124 ? -19.656 1.530 20.052 1.00 61.72 124 GLN A N 1
ATOM 960 C CA . GLN A 1 124 ? -19.138 1.020 21.339 1.00 61.72 124 GLN A CA 1
ATOM 961 C C . GLN A 1 124 ? -17.616 1.192 21.482 1.00 61.72 124 GLN A C 1
ATOM 963 O O . GLN A 1 124 ? -16.936 0.318 22.016 1.00 61.72 124 GLN A O 1
ATOM 968 N N . HIS A 1 125 ? -17.052 2.311 21.021 1.00 53.72 125 HIS A N 1
ATOM 969 C CA . HIS A 1 125 ? -15.605 2.527 21.083 1.00 53.72 125 HIS A CA 1
ATOM 970 C C . HIS A 1 125 ? -15.140 2.908 22.510 1.00 53.72 125 HIS A C 1
ATOM 972 O O . HIS A 1 125 ? -15.450 4.012 22.972 1.00 53.72 125 HIS A O 1
ATOM 978 N N . PRO A 1 126 ? -14.347 2.075 23.220 1.00 49.69 126 PRO A N 1
ATOM 979 C CA . PRO A 1 126 ? -13.942 2.353 24.603 1.00 49.69 126 PRO A CA 1
ATOM 980 C C . PRO A 1 126 ? -12.914 3.491 24.736 1.00 49.69 126 PRO A C 1
ATOM 982 O O . PRO A 1 126 ? -12.632 3.920 25.849 1.00 49.69 126 PRO A O 1
ATOM 985 N N . TYR A 1 127 ? -12.377 4.005 23.621 1.00 50.34 127 TYR A N 1
ATOM 986 C CA . TYR A 1 127 ? -11.347 5.056 23.611 1.00 50.34 127 TYR A CA 1
ATOM 987 C C . TYR A 1 127 ? -11.762 6.375 22.942 1.00 50.34 127 TYR A C 1
ATOM 989 O O . TYR A 1 127 ? -10.957 7.298 22.901 1.00 50.34 127 TYR A O 1
ATOM 997 N N . LEU A 1 128 ? -12.981 6.486 22.396 1.00 48.09 128 LEU A N 1
ATOM 998 C CA . LEU A 1 128 ? -13.418 7.695 21.668 1.00 48.09 128 LEU A CA 1
ATOM 999 C C . LEU A 1 128 ? -14.761 8.258 22.146 1.00 48.09 128 LEU A C 1
ATOM 1001 O O . LEU A 1 128 ? -15.398 9.046 21.451 1.00 48.09 128 LEU A O 1
ATOM 1005 N N . SER A 1 129 ? -15.173 7.931 23.370 1.00 39.91 129 SER A N 1
ATOM 1006 C CA . SER A 1 129 ? -16.133 8.787 24.063 1.00 39.91 129 SER A CA 1
ATOM 1007 C C . SER A 1 129 ? -15.370 9.970 24.660 1.00 39.91 129 SER A C 1
ATOM 1009 O O . SER A 1 129 ? -14.625 9.811 25.623 1.00 39.91 129 SER A O 1
ATOM 1011 N N . SER A 1 130 ? -15.599 11.158 24.094 1.00 39.78 130 SER A N 1
ATOM 1012 C CA . SER A 1 130 ? -15.134 12.495 24.515 1.00 39.78 130 SER A CA 1
ATOM 1013 C C . SER A 1 130 ? -13.660 12.860 24.273 1.00 39.78 130 SER A C 1
ATOM 1015 O O . SER A 1 130 ? -12.734 12.285 24.833 1.00 39.78 130 SER A O 1
ATOM 1017 N N . THR A 1 131 ? -13.465 13.954 23.530 1.00 40.31 131 THR A N 1
ATOM 1018 C CA . THR A 1 131 ? -12.309 14.853 23.631 1.00 40.31 131 THR A CA 1
ATOM 1019 C C . THR A 1 131 ? -12.088 15.236 25.093 1.00 40.31 131 THR A C 1
ATOM 1021 O O . THR A 1 131 ? -12.721 16.147 25.625 1.00 40.31 131 THR A O 1
ATOM 1024 N N . SER A 1 132 ? -11.226 14.506 25.777 1.00 33.81 132 SER A N 1
ATOM 1025 C CA . SER A 1 132 ? -10.710 14.853 27.092 1.00 33.81 132 SER A CA 1
ATOM 1026 C C . SER A 1 132 ? -9.225 14.558 27.047 1.00 33.81 132 SER A C 1
ATOM 1028 O O . SER A 1 132 ? -8.813 13.439 26.759 1.00 33.81 132 SER A O 1
ATOM 1030 N N . THR A 1 133 ? -8.425 15.602 27.233 1.00 37.03 133 THR A N 1
ATOM 1031 C CA . THR A 1 133 ? -6.972 15.530 27.352 1.00 37.03 133 THR A CA 1
ATOM 1032 C C . THR A 1 133 ? -6.614 14.467 28.384 1.00 37.03 133 THR A C 1
ATOM 1034 O O . THR A 1 133 ? -6.768 14.712 29.578 1.00 37.03 133 THR A O 1
ATOM 1037 N N . ILE A 1 134 ? -6.153 13.300 27.928 1.00 43.25 134 ILE A N 1
ATOM 1038 C CA . ILE A 1 134 ? -5.653 12.245 28.811 1.00 43.25 134 ILE A CA 1
ATOM 1039 C C . ILE A 1 134 ? -4.437 12.821 29.532 1.00 43.25 134 ILE A C 1
ATOM 1041 O O . ILE A 1 134 ? -3.431 13.164 28.903 1.00 43.25 134 ILE A O 1
ATOM 1045 N N . GLN A 1 135 ? -4.548 12.984 30.847 1.00 35.97 135 GLN A N 1
ATOM 1046 C CA . GLN A 1 135 ? -3.411 13.340 31.680 1.00 35.97 135 GLN A CA 1
ATOM 1047 C C . GLN A 1 135 ? -2.576 12.073 31.877 1.00 35.97 135 GLN A C 1
ATOM 1049 O O . GLN A 1 135 ? -3.108 10.978 32.036 1.00 35.97 135 GLN A O 1
ATOM 1054 N N . ILE A 1 136 ? -1.247 12.201 31.871 1.00 41.62 136 ILE A N 1
ATOM 1055 C CA . ILE A 1 136 ? -0.306 11.067 31.993 1.00 41.62 136 ILE A CA 1
ATOM 1056 C C . ILE A 1 136 ? -0.543 10.236 33.277 1.00 41.62 136 ILE A C 1
ATOM 1058 O O . ILE A 1 136 ? -0.153 9.072 33.342 1.00 41.62 136 ILE A O 1
ATOM 1062 N N . SER A 1 137 ? -1.241 10.788 34.273 1.00 41.53 137 SER A N 1
ATOM 1063 C CA . SER A 1 137 ? -1.700 10.079 35.473 1.00 41.53 137 SER A CA 1
ATOM 1064 C C . SER A 1 137 ? -2.683 8.936 35.203 1.00 41.53 137 SER A C 1
ATOM 1066 O O . SER A 1 137 ? -2.728 7.994 35.989 1.00 41.53 137 SER A O 1
ATOM 1068 N N . ASP A 1 138 ? -3.428 8.976 34.099 1.00 40.62 138 ASP A N 1
ATOM 1069 C CA . ASP A 1 138 ? -4.516 8.026 33.822 1.00 40.62 138 ASP A CA 1
ATOM 1070 C C . ASP A 1 138 ? -4.004 6.711 33.200 1.00 40.62 138 ASP A C 1
ATOM 1072 O O . ASP A 1 138 ? -4.731 5.726 33.101 1.00 40.62 138 ASP A O 1
ATOM 1076 N N . ILE A 1 139 ? -2.724 6.662 32.810 1.00 45.66 139 ILE A N 1
ATOM 1077 C CA . ILE A 1 139 ? -2.076 5.488 32.194 1.00 45.66 139 ILE A CA 1
ATOM 1078 C C . ILE A 1 139 ? -1.700 4.424 33.247 1.00 45.66 139 ILE A C 1
ATOM 1080 O O . ILE A 1 139 ? -1.428 3.273 32.906 1.00 45.66 139 ILE A O 1
ATOM 1084 N N . VAL A 1 140 ? -1.701 4.772 34.538 1.00 40.44 140 VAL A N 1
ATOM 1085 C CA . VAL A 1 140 ? -1.195 3.890 35.605 1.00 40.44 140 VAL A CA 1
ATOM 1086 C C . VAL A 1 140 ? -2.244 2.892 36.121 1.00 40.44 140 VAL A C 1
ATOM 1088 O O . VAL A 1 140 ? -1.885 1.932 36.800 1.00 40.44 140 VAL A O 1
ATOM 1091 N N . GLU A 1 141 ? -3.516 3.015 35.736 1.00 39.19 141 GLU A N 1
ATOM 1092 C CA . GLU A 1 141 ? -4.559 2.055 36.120 1.00 39.19 141 GLU A CA 1
ATOM 1093 C C . GLU A 1 141 ? -5.114 1.306 34.903 1.00 39.19 141 GLU A C 1
ATOM 1095 O O . GLU A 1 141 ? -6.206 1.560 34.400 1.00 39.19 141 GLU A O 1
ATOM 1100 N N . LEU A 1 142 ? -4.350 0.313 34.434 1.00 39.75 142 LEU A N 1
ATOM 1101 C CA . LEU A 1 142 ? -4.935 -0.760 33.633 1.00 39.75 142 LEU A CA 1
ATOM 1102 C C . LEU A 1 142 ? -6.035 -1.431 34.474 1.00 39.75 142 LEU A C 1
ATOM 1104 O O . LEU A 1 142 ? -5.728 -1.941 35.560 1.00 39.75 142 LEU A O 1
ATOM 1108 N N . PRO A 1 143 ? -7.297 -1.494 34.010 1.00 36.75 143 PRO A N 1
ATOM 1109 C CA . PRO A 1 143 ? -8.297 -2.295 34.689 1.00 36.75 143 PRO A CA 1
ATOM 1110 C C . PRO A 1 143 ? -7.801 -3.740 34.699 1.00 36.75 143 PRO A C 1
ATOM 1112 O O . PRO A 1 143 ? -7.468 -4.310 33.657 1.00 36.75 143 PRO A O 1
ATOM 1115 N N . LYS A 1 144 ? -7.705 -4.316 35.902 1.00 39.97 144 LYS A N 1
ATOM 1116 C CA . LYS A 1 144 ? -7.320 -5.714 36.097 1.00 39.97 144 LYS A CA 1
ATOM 1117 C C . LYS A 1 144 ? -8.190 -6.572 35.185 1.00 39.97 144 LYS A C 1
ATOM 1119 O O . LYS A 1 144 ? -9.409 -6.596 35.348 1.00 39.97 144 LYS A O 1
ATOM 1124 N N . LEU A 1 145 ? -7.558 -7.251 34.229 1.00 42.25 145 LEU A N 1
ATOM 1125 C CA . LEU A 1 145 ? -8.208 -8.275 33.422 1.00 42.25 145 LEU A CA 1
ATOM 1126 C C . LEU A 1 145 ? -8.896 -9.253 34.378 1.00 42.25 145 LEU A C 1
ATOM 1128 O O . LEU A 1 145 ? -8.235 -9.944 35.152 1.00 42.25 145 LEU A O 1
ATOM 1132 N N . ASP A 1 146 ? -10.228 -9.286 34.355 1.00 38.53 146 ASP A N 1
ATOM 1133 C CA . ASP A 1 146 ? -10.984 -10.275 35.110 1.00 38.53 146 ASP A CA 1
ATOM 1134 C C . ASP A 1 146 ? -10.716 -11.653 34.494 1.00 38.53 146 ASP A C 1
ATOM 1136 O O . ASP A 1 146 ? -11.272 -12.038 33.460 1.00 38.53 146 ASP A O 1
ATOM 1140 N N . HIS A 1 147 ? -9.831 -12.406 35.144 1.00 39.94 147 HIS A N 1
ATOM 1141 C CA . HIS A 1 147 ? -9.448 -13.762 34.761 1.00 39.94 147 HIS A CA 1
ATOM 1142 C C . HIS A 1 147 ? -10.622 -14.763 34.802 1.00 39.94 147 HIS A C 1
ATOM 1144 O O . HIS A 1 147 ? -10.441 -15.928 34.452 1.00 39.94 147 HIS A O 1
ATOM 1150 N N . LYS A 1 148 ? -11.840 -14.351 35.187 1.00 40.38 148 LYS A N 1
ATOM 1151 C CA . LYS A 1 148 ? -13.017 -15.229 35.265 1.00 40.38 148 LYS A CA 1
ATOM 1152 C C . LYS A 1 148 ? -13.769 -15.441 33.947 1.00 40.38 148 LYS A C 1
ATOM 1154 O O . LYS A 1 148 ? -14.696 -16.251 33.935 1.00 40.38 148 LYS A O 1
ATOM 1159 N N . ARG A 1 149 ? -13.401 -14.788 32.834 1.00 41.03 149 ARG A N 1
ATOM 1160 C CA . ARG A 1 149 ? -14.150 -14.920 31.560 1.00 41.03 149 ARG A CA 1
ATOM 1161 C C . ARG A 1 149 ? -13.590 -15.922 30.540 1.00 41.03 149 ARG A C 1
ATOM 1163 O O . ARG A 1 149 ? -14.247 -16.175 29.535 1.00 41.03 149 ARG A O 1
ATOM 1170 N N . PHE A 1 150 ? -12.468 -16.591 30.811 1.00 36.31 150 PHE A N 1
ATOM 1171 C CA . PHE A 1 150 ? -12.024 -17.728 29.991 1.00 36.31 150 PHE A CA 1
ATOM 1172 C C . PHE A 1 150 ? -12.676 -19.033 30.462 1.00 36.31 150 PHE A C 1
ATOM 1174 O O . PHE A 1 150 ? -12.054 -19.883 31.097 1.00 36.31 150 PHE A O 1
ATOM 1181 N N . ARG A 1 151 ? -13.961 -19.217 30.135 1.00 33.78 151 ARG A N 1
ATOM 1182 C CA . ARG A 1 151 ? -14.536 -20.565 30.102 1.00 33.78 151 ARG A CA 1
ATOM 1183 C C . ARG A 1 151 ? -14.082 -21.247 28.815 1.00 33.78 151 ARG A C 1
ATOM 1185 O O . ARG A 1 151 ? -14.555 -20.918 27.735 1.00 33.78 151 ARG A O 1
ATOM 1192 N N . SER A 1 152 ? -13.131 -22.162 28.990 1.00 33.50 152 SER A N 1
ATOM 1193 C CA . SER A 1 152 ? -12.895 -23.372 28.198 1.00 33.50 152 SER A CA 1
ATOM 1194 C C . SER A 1 152 ? -13.989 -23.657 27.158 1.00 33.50 152 SER A C 1
ATOM 1196 O O . SER A 1 152 ? -15.105 -24.046 27.509 1.00 33.50 152 SER A O 1
ATOM 1198 N N . VAL A 1 153 ? -13.655 -23.491 25.876 1.00 37.53 153 VAL A N 1
ATOM 1199 C CA . VAL A 1 153 ? -14.367 -24.179 24.796 1.00 37.53 153 VAL A CA 1
ATOM 1200 C C . VAL A 1 153 ? -13.756 -25.572 24.726 1.00 37.53 153 VAL A C 1
ATOM 1202 O O . VAL A 1 153 ? -12.693 -25.782 24.146 1.00 37.53 153 VAL A O 1
ATOM 1205 N N . VAL A 1 154 ? -14.411 -26.514 25.400 1.00 35.78 154 VAL A N 1
ATOM 1206 C CA . VAL A 1 154 ? -14.154 -27.945 25.259 1.00 35.78 154 VAL A CA 1
ATOM 1207 C C . VAL A 1 154 ? -14.481 -28.328 23.816 1.00 35.78 154 VAL A C 1
ATOM 1209 O O . VAL A 1 154 ? -15.643 -28.308 23.414 1.00 35.78 154 VAL A O 1
ATOM 1212 N N . LEU A 1 155 ? -13.459 -28.679 23.036 1.00 38.84 155 LEU A N 1
ATOM 1213 C CA . LEU A 1 155 ? -13.639 -29.415 21.790 1.00 38.84 155 LEU A CA 1
ATOM 1214 C C . LEU A 1 155 ? -14.107 -30.833 22.148 1.00 38.84 155 LEU A C 1
ATOM 1216 O O . LEU A 1 155 ? -13.381 -31.618 22.755 1.00 38.84 155 LEU A O 1
ATOM 1220 N N . HIS A 1 156 ? -15.353 -31.141 21.806 1.00 31.33 156 HIS A N 1
ATOM 1221 C CA . HIS A 1 156 ? -15.837 -32.506 21.641 1.00 31.33 156 HIS A CA 1
ATOM 1222 C C . HIS A 1 156 ? -16.204 -32.685 20.175 1.00 31.33 156 HIS A C 1
ATOM 1224 O O . HIS A 1 156 ? -17.214 -32.141 19.725 1.00 31.33 156 HIS A O 1
ATOM 1230 N N . ARG A 1 157 ? -15.388 -33.453 19.457 1.00 38.19 157 ARG A N 1
ATOM 1231 C CA . ARG A 1 157 ? -15.781 -34.707 18.803 1.00 38.19 157 ARG A CA 1
ATOM 1232 C C . ARG A 1 157 ? -14.554 -35.397 18.228 1.00 38.19 157 ARG A C 1
ATOM 1234 O O . ARG A 1 157 ? -13.718 -34.683 17.639 1.00 38.19 157 ARG A O 1
#

Foldseek 3Di:
DDDDPDDPDPQDVLLVQLQVVVLVLCVVQVVHDAAEAADDPVPQDPVPDQWDDDPRYIYGHPVSLVSPLVVLVVLLVVQLVPPDPVSLVSNLSSLVSNCVNPVPPVVSVVSVVVVVCCVVPPPPDPPPPDDDPDDPVVVPDDPPDPPPPPDDPDDDD